Protein AF-A0A960SL03-F1 (afdb_monomer_lite)

Structure (mmCIF, N/CA/C/O backbone):
data_AF-A0A960SL03-F1
#
_entry.id   AF-A0A960SL03-F1
#
loop_
_atom_site.group_PDB
_atom_site.id
_atom_site.type_symbol
_atom_site.label_atom_id
_atom_site.label_alt_id
_atom_site.label_comp_id
_atom_site.label_asym_id
_atom_site.label_entity_id
_atom_site.label_seq_id
_atom_site.pdbx_PDB_ins_code
_atom_site.Cartn_x
_atom_site.Cartn_y
_atom_site.Cartn_z
_atom_site.occupancy
_atom_site.B_iso_or_equiv
_atom_site.auth_seq_id
_atom_site.auth_comp_id
_atom_site.auth_asym_id
_atom_site.auth_atom_id
_atom_site.pdbx_PDB_model_num
ATOM 1 N N . MET A 1 1 ? -7.467 6.905 -7.494 1.00 61.16 1 MET A N 1
ATOM 2 C CA . MET A 1 1 ? -7.684 5.540 -8.033 1.00 61.16 1 MET A CA 1
ATOM 3 C C . MET A 1 1 ? -6.804 5.235 -9.242 1.00 61.16 1 MET A C 1
ATOM 5 O O . MET A 1 1 ? -5.960 4.367 -9.112 1.00 61.16 1 MET A O 1
ATOM 9 N N . ARG A 1 2 ? -6.909 5.950 -10.376 1.00 73.56 2 ARG A N 1
ATOM 10 C CA . ARG A 1 2 ? -6.106 5.649 -11.589 1.00 73.56 2 ARG A CA 1
ATOM 11 C C . ARG A 1 2 ? -4.581 5.701 -11.413 1.00 73.56 2 ARG A C 1
ATOM 13 O O . ARG A 1 2 ? -3.883 5.012 -12.139 1.00 73.56 2 ARG A O 1
ATOM 20 N N . GLU A 1 3 ? -4.075 6.523 -10.502 1.00 84.50 3 GLU A N 1
ATOM 21 C CA . GLU A 1 3 ? -2.636 6.653 -10.239 1.00 84.50 3 GLU A CA 1
ATOM 22 C C . GLU A 1 3 ? -2.069 5.435 -9.502 1.00 84.50 3 GLU A C 1
ATOM 24 O O . GLU A 1 3 ? -1.113 4.835 -9.971 1.00 84.50 3 GLU A O 1
ATOM 29 N N . VAL A 1 4 ? -2.745 4.984 -8.441 1.00 90.25 4 VAL A N 1
ATOM 30 C CA . VAL A 1 4 ? -2.373 3.771 -7.695 1.00 90.25 4 VAL A CA 1
ATOM 31 C C . VAL A 1 4 ? -2.411 2.534 -8.589 1.00 90.25 4 VAL A C 1
ATOM 33 O O . VAL A 1 4 ? -1.481 1.741 -8.559 1.00 90.25 4 VAL A O 1
ATOM 36 N N . THR A 1 5 ? -3.441 2.385 -9.430 1.00 92.69 5 THR A N 1
ATOM 37 C CA . THR A 1 5 ? -3.507 1.262 -10.380 1.00 92.69 5 THR A CA 1
ATOM 38 C C . THR A 1 5 ? -2.318 1.269 -11.343 1.00 92.69 5 THR A C 1
ATOM 40 O O . THR A 1 5 ? -1.703 0.233 -11.542 1.00 92.69 5 THR A O 1
ATOM 43 N N . ARG A 1 6 ? -1.920 2.438 -11.866 1.00 94.31 6 ARG A N 1
ATOM 44 C CA . ARG A 1 6 ? -0.733 2.540 -12.732 1.00 94.31 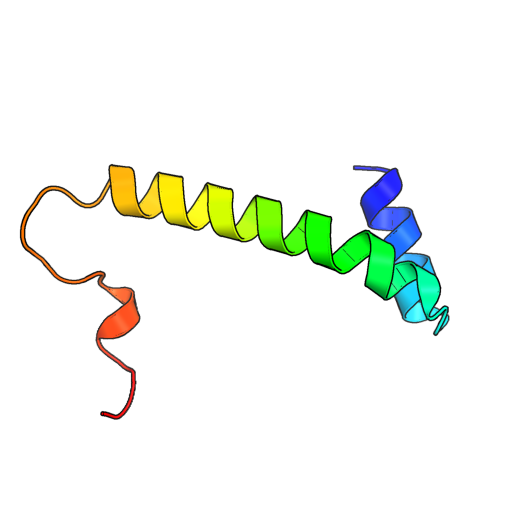6 ARG A CA 1
ATOM 45 C C . ARG A 1 6 ? 0.571 2.220 -12.000 1.00 94.31 6 ARG A C 1
ATOM 47 O O . ARG A 1 6 ? 1.453 1.614 -12.600 1.00 94.31 6 ARG A O 1
ATOM 54 N N . LEU A 1 7 ? 0.699 2.642 -10.742 1.00 94.94 7 LEU A N 1
ATOM 55 C CA . LEU A 1 7 ? 1.863 2.328 -9.912 1.00 94.94 7 LEU A CA 1
ATOM 56 C C . LEU A 1 7 ? 1.951 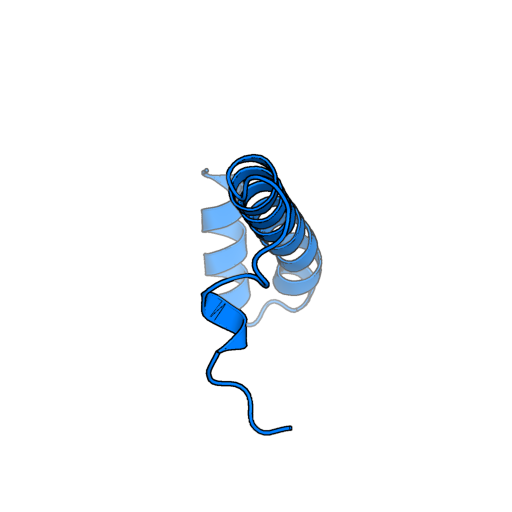0.826 -9.631 1.00 94.94 7 LEU A C 1
ATOM 58 O O . LEU A 1 7 ? 3.030 0.258 -9.744 1.00 94.94 7 LEU A O 1
ATOM 62 N N . LEU A 1 8 ? 0.824 0.167 -9.352 1.00 94.69 8 LEU A N 1
ATOM 63 C CA . LEU A 1 8 ?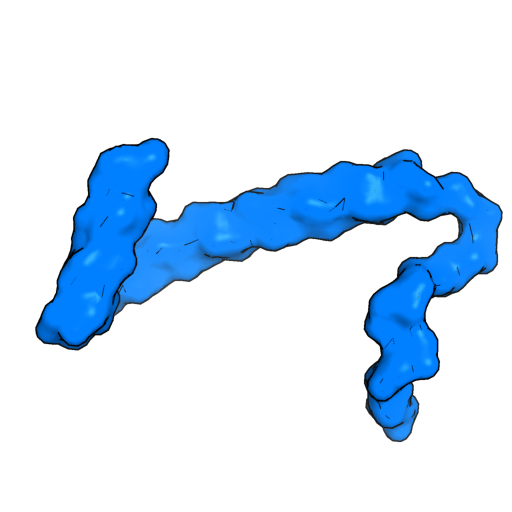 0.767 -1.289 -9.195 1.00 94.69 8 LEU A CA 1
ATOM 64 C C . LEU A 1 8 ? 1.186 -2.012 -10.480 1.00 94.69 8 LEU A C 1
ATOM 66 O O . LEU A 1 8 ? 2.040 -2.892 -10.417 1.00 94.69 8 LEU A O 1
ATOM 70 N N . ASP A 1 9 ? 0.686 -1.581 -11.642 1.00 96.44 9 ASP A N 1
ATOM 71 C CA . ASP A 1 9 ? 1.098 -2.154 -12.929 1.00 96.44 9 ASP A CA 1
ATOM 72 C C . ASP A 1 9 ? 2.611 -1.968 -13.179 1.00 96.44 9 ASP A C 1
ATOM 74 O O . ASP A 1 9 ? 3.260 -2.820 -13.782 1.00 96.44 9 ASP A O 1
ATOM 78 N N . ALA A 1 10 ? 3.194 -0.839 -12.756 1.00 95.75 10 ALA A N 1
ATOM 79 C CA . ALA A 1 10 ? 4.629 -0.570 -12.884 1.00 95.75 10 ALA A CA 1
ATOM 80 C C . ALA A 1 10 ? 5.472 -1.413 -11.911 1.00 95.75 10 ALA A C 1
ATOM 82 O O . ALA A 1 10 ? 6.523 -1.925 -12.298 1.00 95.75 10 ALA A O 1
ATOM 83 N N . VAL A 1 11 ? 4.979 -1.646 -10.690 1.00 95.50 11 VAL A N 1
ATOM 84 C CA . VAL A 1 11 ? 5.581 -2.596 -9.741 1.00 95.50 11 VAL A CA 1
ATOM 85 C C . VAL A 1 11 ? 5.550 -4.021 -10.301 1.00 95.50 11 VAL A C 1
ATOM 87 O O . VAL A 1 11 ? 6.565 -4.709 -10.237 1.00 95.50 11 VAL A O 1
ATOM 90 N N . GLU A 1 12 ? 4.441 -4.456 -10.910 1.00 95.75 12 GLU A N 1
ATOM 91 C CA . GLU A 1 12 ? 4.352 -5.773 -11.565 1.00 95.75 12 GLU A CA 1
ATOM 92 C C . GLU A 1 12 ? 5.356 -5.929 -12.713 1.00 95.75 12 GLU A C 1
ATOM 94 O O . GLU A 1 12 ? 5.909 -7.009 -12.916 1.00 95.75 12 GLU A O 1
ATOM 99 N N . ARG A 1 13 ? 5.644 -4.842 -13.438 1.00 96.19 13 ARG A N 1
ATOM 100 C CA . ARG A 1 13 ? 6.687 -4.810 -14.475 1.00 96.19 13 ARG A CA 1
ATOM 101 C C . ARG A 1 13 ? 8.115 -4.740 -13.920 1.00 96.19 13 ARG A C 1
ATOM 103 O O . ARG A 1 13 ? 9.061 -4.789 -14.704 1.00 96.19 13 ARG A O 1
ATOM 110 N N . GLY A 1 14 ? 8.287 -4.651 -12.601 1.00 94.94 14 GLY A N 1
ATOM 111 C CA . GLY A 1 14 ? 9.591 -4.586 -11.943 1.00 94.94 14 GLY A CA 1
ATOM 112 C C . GLY A 1 14 ? 10.245 -3.205 -11.990 1.00 94.94 14 GLY A C 1
ATOM 113 O O . GLY A 1 14 ? 11.465 -3.106 -11.870 1.00 94.94 14 GLY A O 1
ATOM 114 N N . GLU A 1 15 ? 9.468 -2.138 -12.183 1.00 97.00 15 GLU A N 1
ATOM 115 C CA . GLU A 1 15 ? 9.990 -0.774 -12.218 1.00 97.00 15 GLU A CA 1
ATOM 116 C 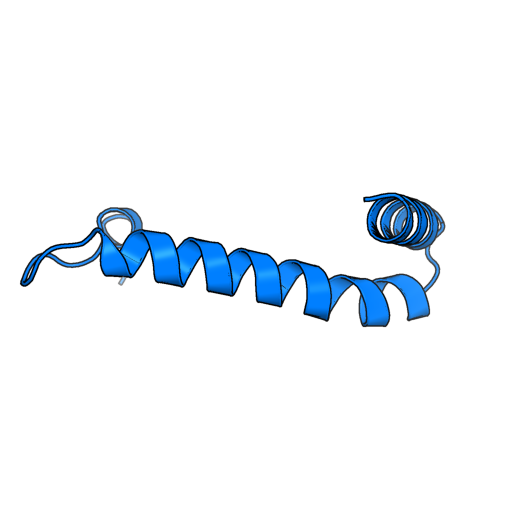C . GLU A 1 15 ? 10.293 -0.276 -10.785 1.00 97.00 15 GLU A C 1
ATOM 118 O O . GLU A 1 15 ? 9.366 -0.091 -9.994 1.00 97.00 15 GLU A O 1
ATOM 123 N N . PRO A 1 16 ? 11.569 -0.038 -10.409 1.00 90.44 16 PRO A N 1
ATOM 124 C CA . PRO A 1 16 ? 11.950 0.206 -9.012 1.00 90.44 16 PRO A CA 1
ATOM 125 C C . PRO A 1 16 ? 11.385 1.516 -8.446 1.00 90.44 16 PRO A C 1
ATOM 127 O O . PRO A 1 16 ? 10.976 1.564 -7.288 1.00 90.44 16 PRO A O 1
ATOM 130 N N . TRP A 1 17 ? 11.277 2.551 -9.283 1.00 94.25 17 TRP A N 1
ATOM 131 C CA . TRP A 1 17 ? 10.707 3.848 -8.906 1.00 94.25 17 TRP A CA 1
ATOM 132 C C . TRP A 1 17 ? 9.227 3.744 -8.509 1.00 94.25 17 TRP A C 1
ATOM 134 O O . TRP A 1 17 ? 8.738 4.519 -7.692 1.00 94.25 17 TRP A O 1
ATOM 144 N N . ALA A 1 18 ? 8.498 2.763 -9.051 1.00 95.75 18 ALA A N 1
ATOM 145 C CA . ALA A 1 18 ? 7.076 2.614 -8.777 1.00 95.75 18 ALA A CA 1
ATOM 146 C C . ALA A 1 18 ? 6.819 2.188 -7.328 1.00 95.75 18 ALA A C 1
ATOM 148 O O . ALA A 1 18 ? 5.833 2.611 -6.729 1.00 95.75 18 ALA A O 1
ATOM 149 N N . ALA A 1 19 ? 7.718 1.388 -6.746 1.00 93.62 19 ALA A N 1
ATOM 150 C CA . ALA A 1 19 ? 7.642 1.023 -5.338 1.00 93.62 19 ALA A CA 1
ATOM 151 C C . ALA A 1 19 ? 7.908 2.235 -4.431 1.00 93.62 19 ALA A C 1
ATOM 153 O O . ALA A 1 19 ? 7.202 2.415 -3.441 1.00 93.62 19 ALA A O 1
ATOM 154 N N . GLU A 1 20 ? 8.874 3.085 -4.786 1.00 95.44 20 GLU A N 1
ATOM 155 C CA . GLU A 1 20 ? 9.196 4.310 -4.039 1.00 95.44 20 GLU A CA 1
ATOM 156 C C . GLU A 1 20 ? 8.006 5.278 -3.979 1.00 95.44 20 GLU A C 1
ATOM 158 O O . GLU A 1 20 ? 7.727 5.842 -2.924 1.00 95.44 20 GLU A O 1
ATOM 163 N N . GLU A 1 21 ? 7.254 5.399 -5.074 1.00 95.06 21 GLU A N 1
ATOM 164 C CA . GLU A 1 21 ? 6.041 6.223 -5.160 1.00 95.06 21 GLU A CA 1
ATOM 165 C C . GLU A 1 21 ? 4.816 5.556 -4.502 1.00 95.06 21 GLU A C 1
ATOM 167 O O . GLU A 1 21 ? 3.963 6.222 -3.914 1.00 95.06 21 GLU A O 1
ATOM 172 N N . LEU A 1 22 ? 4.706 4.224 -4.565 1.00 94.88 22 LEU A N 1
ATOM 173 C CA . LEU A 1 22 ? 3.557 3.488 -4.028 1.00 94.88 22 LEU A CA 1
ATOM 174 C C . LEU A 1 22 ? 3.601 3.344 -2.499 1.00 94.88 22 LEU A C 1
ATOM 176 O O . LEU A 1 22 ? 2.555 3.406 -1.846 1.00 94.88 22 LEU A O 1
ATOM 180 N N . LEU A 1 23 ? 4.786 3.133 -1.919 1.00 94.81 23 LEU A N 1
ATOM 181 C CA . LEU A 1 23 ? 4.950 2.859 -0.487 1.00 94.81 23 LEU A CA 1
ATOM 182 C C . LEU A 1 23 ? 4.366 3.962 0.419 1.00 94.81 23 LEU A C 1
ATOM 184 O O . LEU A 1 23 ? 3.622 3.612 1.343 1.00 94.81 23 LEU A O 1
ATOM 188 N N . PRO A 1 24 ? 4.614 5.266 0.176 1.00 95.69 24 PRO A N 1
ATOM 189 C CA . PRO A 1 24 ? 4.012 6.338 0.965 1.00 95.69 24 PRO A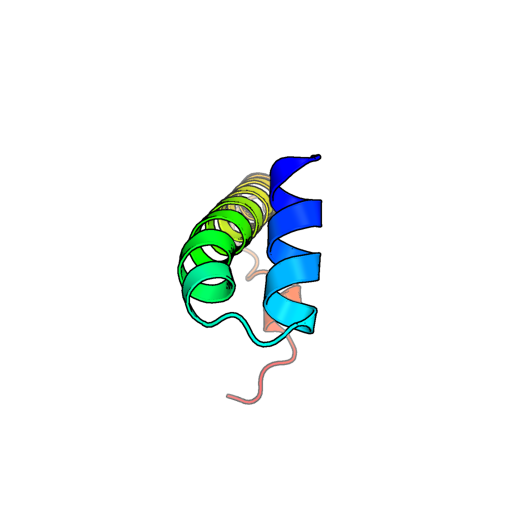 CA 1
ATOM 190 C C . PRO A 1 24 ? 2.481 6.321 0.916 1.00 95.69 24 PRO A C 1
ATOM 192 O O . PRO A 1 24 ? 1.835 6.456 1.954 1.00 95.69 24 PRO A O 1
ATOM 195 N N . LEU A 1 25 ? 1.896 6.079 -0.263 1.00 94.12 25 LEU A N 1
ATOM 196 C CA . LEU A 1 25 ? 0.441 6.054 -0.452 1.00 94.12 25 LEU A CA 1
ATOM 197 C C . LEU A 1 25 ? -0.216 4.917 0.339 1.00 94.12 25 LEU A C 1
ATOM 199 O O . LEU A 1 25 ? -1.247 5.113 0.985 1.00 94.12 25 LEU A O 1
ATOM 203 N N . VAL A 1 26 ? 0.393 3.729 0.311 1.00 93.31 26 VAL A N 1
ATOM 204 C CA . VAL A 1 26 ? -0.079 2.573 1.086 1.00 93.31 26 VAL A CA 1
ATOM 205 C C . VAL A 1 26 ? 0.048 2.849 2.582 1.00 93.31 26 VAL A C 1
ATOM 207 O O . VAL A 1 26 ? -0.891 2.593 3.336 1.00 93.31 26 VAL A O 1
ATOM 210 N N . TYR A 1 27 ? 1.181 3.395 3.025 1.00 95.19 27 TYR A N 1
ATOM 211 C CA . TYR A 1 27 ? 1.399 3.707 4.434 1.00 95.19 27 TYR A CA 1
ATOM 212 C C . TYR A 1 27 ? 0.410 4.751 4.965 1.00 95.19 27 TYR A C 1
ATOM 214 O O . TYR A 1 27 ? -0.157 4.561 6.041 1.00 95.19 27 TYR A O 1
ATOM 222 N N . ASP A 1 28 ? 0.161 5.825 4.215 1.00 95.69 28 ASP A N 1
ATOM 223 C CA . ASP A 1 28 ? -0.789 6.868 4.603 1.00 95.69 28 ASP A CA 1
ATOM 224 C C . ASP A 1 28 ? -2.207 6.314 4.776 1.00 95.69 28 ASP A C 1
ATOM 226 O O . ASP A 1 28 ? -2.899 6.663 5.739 1.00 95.69 28 ASP A O 1
ATOM 230 N N . GLU A 1 29 ? -2.619 5.403 3.894 1.00 94.31 29 GLU A N 1
ATOM 231 C CA . GLU A 1 29 ? -3.916 4.743 3.986 1.00 94.31 29 GLU A CA 1
ATOM 232 C C . GLU A 1 29 ? -3.992 3.799 5.193 1.00 94.31 29 GLU A C 1
ATOM 234 O O . GLU A 1 29 ? -4.950 3.858 5.968 1.00 94.31 29 GLU A O 1
ATOM 239 N N . LEU A 1 30 ? -2.958 2.985 5.428 1.00 95.50 30 LEU A N 1
ATOM 240 C CA . LEU A 1 30 ? -2.880 2.129 6.615 1.00 95.50 30 LEU A CA 1
ATOM 241 C C . LEU A 1 30 ? -2.897 2.952 7.909 1.00 95.50 30 LEU A C 1
ATOM 243 O O . LEU A 1 30 ? -3.615 2.606 8.849 1.00 95.50 30 LEU A O 1
ATOM 247 N N . ARG A 1 31 ? -2.169 4.075 7.951 1.00 94.56 31 ARG A N 1
ATOM 248 C CA . ARG A 1 31 ? -2.168 5.006 9.087 1.00 94.56 31 ARG A CA 1
ATOM 249 C C . ARG A 1 31 ? -3.560 5.581 9.322 1.00 94.56 31 ARG A C 1
ATOM 251 O O . ARG A 1 31 ? -4.007 5.644 10.466 1.00 94.56 31 ARG A O 1
ATOM 258 N N . ARG A 1 32 ? -4.262 5.980 8.259 1.00 94.88 32 ARG A N 1
ATOM 259 C CA . ARG A 1 32 ? -5.635 6.498 8.339 1.00 94.88 32 ARG A CA 1
ATOM 260 C C . ARG A 1 32 ? -6.597 5.450 8.896 1.00 94.88 32 ARG A C 1
ATOM 262 O O . ARG A 1 32 ? -7.385 5.765 9.786 1.00 94.88 32 ARG A O 1
ATOM 269 N N . LEU A 1 33 ? -6.508 4.208 8.420 1.00 94.12 33 LEU A N 1
ATOM 270 C CA . LEU A 1 33 ? -7.325 3.095 8.910 1.00 94.12 33 LEU A CA 1
ATOM 271 C C . LEU A 1 33 ? -7.020 2.766 10.375 1.00 94.12 33 LEU A C 1
ATOM 273 O O . LEU A 1 33 ? -7.945 2.582 11.165 1.00 94.12 33 LEU A O 1
ATOM 277 N N . ALA A 1 34 ? -5.743 2.745 10.758 1.00 91.88 34 ALA A N 1
ATOM 278 C CA . ALA A 1 34 ? -5.330 2.541 12.140 1.00 91.88 34 ALA A CA 1
ATOM 279 C C . ALA A 1 34 ? -5.864 3.652 13.054 1.00 91.88 34 ALA A C 1
ATOM 281 O O . ALA A 1 34 ? -6.440 3.357 14.097 1.00 91.88 34 ALA A O 1
ATOM 282 N N . ALA A 1 35 ? -5.752 4.921 12.648 1.00 91.38 35 ALA A N 1
ATOM 283 C CA . ALA A 1 35 ? -6.292 6.052 13.400 1.00 91.38 35 ALA A CA 1
ATOM 284 C C . ALA A 1 35 ? -7.816 5.960 13.565 1.00 91.38 35 ALA A C 1
ATOM 286 O O . ALA A 1 35 ? -8.322 6.139 14.670 1.00 91.38 35 ALA A O 1
ATOM 287 N N . ALA A 1 36 ? -8.546 5.615 12.499 1.00 90.56 36 ALA A N 1
ATOM 288 C CA . ALA A 1 36 ? -9.991 5.406 12.564 1.00 90.56 36 ALA A CA 1
ATOM 289 C C . ALA A 1 36 ? -10.368 4.242 13.498 1.00 90.56 36 ALA A C 1
ATOM 291 O O . ALA A 1 36 ? -11.330 4.340 14.256 1.00 90.56 36 ALA A O 1
ATOM 292 N N . ARG A 1 37 ? -9.588 3.153 13.484 1.00 85.69 37 ARG A N 1
ATOM 293 C CA . ARG A 1 37 ? -9.780 1.998 14.369 1.00 85.69 37 ARG A CA 1
ATOM 294 C C . ARG A 1 37 ? -9.512 2.358 15.831 1.00 85.69 37 ARG A C 1
ATOM 296 O O . ARG A 1 37 ? -10.334 2.024 16.673 1.00 85.69 37 ARG A O 1
ATOM 303 N N . MET A 1 38 ? -8.418 3.068 16.115 1.00 85.38 38 MET A N 1
ATOM 304 C CA . MET A 1 38 ? -8.052 3.516 17.464 1.00 85.38 38 MET A CA 1
ATOM 305 C C . MET A 1 38 ? -9.035 4.548 18.022 1.00 85.38 38 MET A C 1
ATOM 307 O O . MET A 1 38 ? -9.376 4.488 19.195 1.00 85.38 38 MET A O 1
ATOM 311 N N . ALA A 1 39 ? -9.541 5.463 17.191 1.00 80.56 39 ALA A N 1
ATOM 312 C CA . ALA A 1 39 ? -10.573 6.416 17.606 1.00 80.56 39 ALA A CA 1
ATOM 313 C C . ALA A 1 39 ? -11.875 5.720 18.039 1.00 80.56 39 ALA A C 1
ATOM 315 O O . ALA A 1 39 ? -12.618 6.255 18.859 1.00 80.56 39 ALA A O 1
ATOM 316 N N . ASN A 1 40 ? -12.137 4.524 17.503 1.00 69.88 40 ASN A N 1
ATOM 317 C CA . ASN A 1 40 ? -13.293 3.701 17.846 1.00 69.88 40 ASN A CA 1
ATOM 318 C C . ASN A 1 40 ? -13.013 2.713 18.998 1.00 69.88 40 ASN A C 1
ATOM 320 O O . ASN A 1 40 ? -13.916 2.003 19.438 1.00 69.88 40 ASN A O 1
ATOM 324 N N . GLU A 1 41 ? -11.773 2.642 19.489 1.00 64.62 41 GLU A N 1
ATOM 325 C CA . GLU A 1 41 ? -11.402 1.872 20.675 1.00 64.62 41 GLU A CA 1
ATOM 326 C C . GLU A 1 41 ? -11.544 2.779 21.912 1.00 64.62 41 GLU A C 1
ATOM 328 O O . GLU A 1 41 ? -10.625 3.484 22.325 1.00 64.62 41 GLU A O 1
ATOM 333 N N . GLN A 1 42 ? -12.747 2.790 22.500 1.00 56.62 42 GLN A N 1
ATOM 334 C CA . GLN A 1 42 ? -13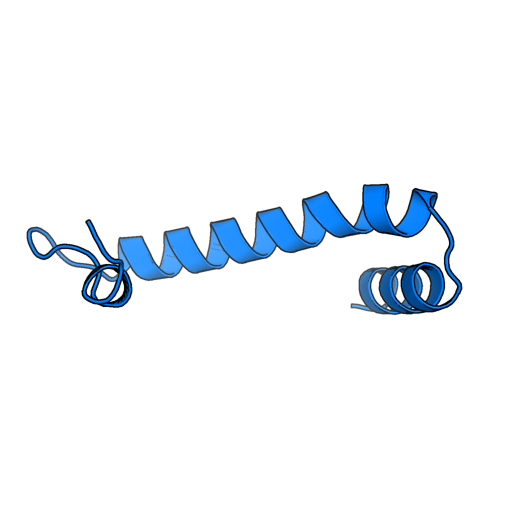.019 3.459 23.775 1.00 56.62 42 GLN A CA 1
ATOM 335 C C . GLN A 1 42 ? -12.134 2.869 24.895 1.00 56.62 42 GLN A C 1
ATOM 337 O O . GLN A 1 42 ? -12.252 1.697 25.244 1.00 56.62 42 GLN A O 1
ATOM 342 N N . SER A 1 43 ? -11.258 3.716 25.443 1.00 65.44 43 SER A N 1
ATOM 343 C CA . SER A 1 43 ? -10.621 3.678 26.773 1.00 65.44 43 SER A CA 1
ATOM 344 C C . SER A 1 43 ? -10.481 2.311 27.476 1.00 65.44 43 SER A C 1
ATOM 346 O O . SER A 1 43 ? -11.409 1.841 28.132 1.00 65.44 43 SER A O 1
ATOM 348 N N . GLY A 1 44 ? -9.257 1.766 27.473 1.00 59.78 44 GLY A N 1
ATOM 349 C CA . GLY A 1 44 ? -8.758 0.842 28.506 1.00 59.78 44 GLY A CA 1
ATOM 350 C C . GLY A 1 44 ? -8.456 -0.591 28.063 1.00 59.78 44 GLY A C 1
ATOM 351 O O . GLY A 1 44 ? -7.721 -1.287 28.762 1.00 59.78 44 GLY A O 1
ATOM 352 N N . GLN A 1 45 ? -8.955 -1.035 26.908 1.00 63.03 45 GLN A N 1
ATOM 353 C CA . GLN A 1 45 ? -8.694 -2.386 26.406 1.00 63.03 45 GLN A CA 1
ATOM 354 C C . GLN A 1 45 ? -7.596 -2.349 25.330 1.00 63.03 45 GLN A C 1
ATOM 356 O O . GLN A 1 45 ? -7.742 -1.597 24.366 1.00 63.03 45 GLN A O 1
ATOM 361 N N . PRO A 1 46 ? -6.515 -3.144 25.438 1.00 66.12 46 PRO A N 1
ATOM 362 C CA . PRO A 1 46 ? -5.527 -3.217 24.372 1.00 66.12 46 PRO A CA 1
ATOM 363 C C . PRO A 1 46 ? -6.180 -3.711 23.067 1.00 66.12 46 PRO A C 1
ATOM 365 O O . PRO A 1 46 ? -7.049 -4.596 23.118 1.00 66.12 46 PRO A O 1
ATOM 368 N N . PRO A 1 47 ? -5.769 -3.157 21.911 1.00 66.31 47 PRO A N 1
ATOM 369 C CA . PRO A 1 47 ? -6.382 -3.430 20.625 1.00 66.31 47 PRO A CA 1
ATOM 370 C C . PRO A 1 47 ? -6.525 -4.926 20.349 1.00 66.31 47 PRO A C 1
ATOM 372 O O . PRO A 1 47 ? -5.583 -5.707 20.486 1.00 66.31 47 PRO A O 1
ATOM 375 N N . SER A 1 48 ? -7.722 -5.335 19.932 1.00 71.69 48 SER A N 1
ATOM 376 C CA . SER A 1 48 ? -8.094 -6.752 19.750 1.00 71.69 48 SER A CA 1
ATOM 377 C C . SER A 1 48 ? -7.153 -7.571 18.845 1.00 71.69 48 SER A C 1
ATOM 379 O O . SER A 1 48 ? -7.098 -8.790 18.991 1.00 71.69 48 SER A O 1
ATOM 381 N N . TRP A 1 49 ? -6.401 -6.920 17.953 1.00 71.69 49 TRP A N 1
ATOM 382 C CA . TRP A 1 49 ? -5.437 -7.522 17.023 1.00 71.69 49 TRP A CA 1
ATOM 383 C C . TRP A 1 49 ? -4.054 -7.809 17.639 1.00 71.69 49 TRP A C 1
ATOM 385 O O . TRP A 1 49 ? -3.297 -8.587 17.068 1.00 71.69 49 TRP A O 1
ATOM 395 N N . LEU A 1 50 ? -3.738 -7.270 18.823 1.00 68.06 50 LEU A N 1
ATOM 396 C CA . LEU A 1 50 ? -2.510 -7.598 19.567 1.00 68.06 50 LEU A CA 1
ATOM 397 C C . LEU A 1 50 ? -2.613 -8.914 20.358 1.00 68.06 50 LEU A C 1
ATOM 399 O O . LEU A 1 50 ? -1.621 -9.388 20.900 1.00 68.06 50 LEU A O 1
ATOM 403 N N . ARG A 1 51 ? -3.795 -9.540 20.418 1.00 69.19 51 ARG A N 1
ATOM 404 C CA . ARG A 1 51 ? -4.056 -10.730 21.249 1.00 69.19 51 ARG A CA 1
ATOM 405 C C . ARG A 1 51 ? -3.407 -12.032 20.738 1.00 69.19 51 ARG A C 1
ATOM 407 O O . ARG A 1 51 ? -3.624 -13.074 21.346 1.00 69.19 51 ARG A O 1
ATOM 414 N N . GLY A 1 52 ? -2.666 -11.989 19.627 1.00 70.25 52 GLY A N 1
ATOM 415 C CA . GLY A 1 52 ? -2.079 -13.164 18.967 1.00 70.25 52 GLY A CA 1
ATOM 416 C C . GLY A 1 52 ? -0.603 -13.032 18.579 1.00 70.25 52 GLY A C 1
ATOM 417 O O . GLY A 1 52 ? -0.102 -13.900 17.870 1.00 70.25 52 GLY A O 1
ATOM 418 N N . LEU A 1 53 ? 0.089 -11.969 19.002 1.00 64.94 53 LEU A N 1
ATOM 419 C CA . LEU A 1 53 ? 1.532 -11.851 18.779 1.00 64.94 53 LEU A CA 1
ATOM 420 C C . LEU A 1 53 ? 2.280 -12.641 19.865 1.00 64.94 53 LEU A C 1
ATOM 422 O O . LEU A 1 53 ? 1.977 -12.450 21.046 1.00 64.94 53 LEU A O 1
ATOM 426 N N . PRO A 1 54 ? 3.228 -13.525 19.502 1.00 61.78 54 PRO A N 1
ATOM 427 C CA . PRO A 1 54 ? 4.110 -14.131 20.487 1.00 61.78 54 PRO A CA 1
ATOM 428 C C . PRO A 1 54 ? 4.951 -13.020 21.127 1.00 61.78 54 PRO A C 1
ATOM 430 O O . PRO A 1 54 ? 5.552 -12.213 20.417 1.00 61.78 54 PRO A O 1
ATOM 433 N N . THR A 1 55 ? 4.913 -12.953 22.458 1.00 65.69 55 THR A N 1
ATOM 434 C CA . THR A 1 55 ? 5.756 -12.075 23.285 1.00 65.69 55 THR A CA 1
ATOM 435 C C . THR A 1 55 ? 7.227 -12.407 23.141 1.00 65.69 55 THR A C 1
ATOM 437 O O . THR A 1 55 ? 7.523 -13.626 23.142 1.00 65.69 55 THR A O 1
#

Foldseek 3Di:
DVLLVVLVVCVVVVNPVSCVVNVVVVVVVVVVVVVVQVVVPPPDDDDPVVPPDDD

Sequence (55 aa):
MREVTRLLDAVERGEPWAAEELLPLVYDELRRLAAARMANEQSGQPPSWLRGLPT

Secondary structure (DSSP, 8-state):
-HHHHHHHHHHHTT-HHHHHHHHHHHHHHHHHHHHHHHHTS-TTSPPGGGGGS--

pLDDT: mean 84.36, std 13.32, range [56.62, 97.0]

Radius of gyration: 16.16 Å; chains: 1; bounding box: 25×21×43 Å